Protein AF-A0A523SDW9-F1 (afdb_monomer_lite)

pLDDT: mean 71.09, std 11.94, range [42.91, 90.06]

Foldseek 3Di:
DDDDDDDPDPPVPPPVVVVPVVDPCPLVVLVVVLVVVVVVLVVVLVVCVVPDPDPVVVVVSVVCNVVVNVVSVVVSVVVSVVVVVVVVVVVVVVVVVVVVD

Secondary structure (DSSP, 8-state):
-----------TTSSHHHH-TTS-HHHHHHHHHHHHHHHHHHHHHHHHHHH--SHHHHHHHHHHHHHHHHHHHHHHHHHHHHHHHHHHHHHHHHHHHTT--

Radius of gyration: 24.03 Å; chains: 1; bounding box: 74×36×63 Å

Sequence (101 aa):
MSGGRRGEDKKEGIMGDFLSFRKMITPVIIQSIFWIGVAAAIIGGIVVLVAADEAGTRVLGLLYMILGPLYWRVFCEIVILFFRMNETLTDIKNNTERKQS

Structure (mmCIF, N/CA/C/O backbone):
data_AF-A0A523SDW9-F1
#
_entry.id   AF-A0A523SDW9-F1
#
loop_
_atom_site.group_PDB
_atom_site.id
_atom_site.type_symbol
_atom_site.label_atom_id
_atom_site.label_alt_id
_atom_site.label_comp_id
_atom_site.label_asym_id
_atom_site.label_entity_id
_atom_site.label_seq_id
_atom_site.pdbx_PDB_ins_code
_atom_site.Cartn_x
_atom_site.Cartn_y
_atom_site.Cartn_z
_atom_site.occupancy
_atom_site.B_iso_or_equiv
_atom_site.auth_seq_id
_atom_site.auth_comp_id
_atom_site.auth_asym_id
_atom_site.auth_atom_id
_atom_site.pdbx_PDB_model_num
ATOM 1 N N . MET A 1 1 ? -54.983 -29.446 16.036 1.00 46.28 1 MET A N 1
ATOM 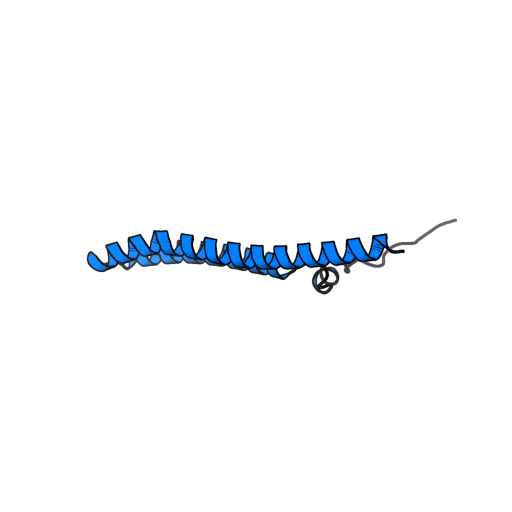2 C CA . MET A 1 1 ? -54.604 -29.620 14.615 1.00 46.28 1 MET A CA 1
ATOM 3 C C . MET A 1 1 ? -53.987 -28.331 14.111 1.00 46.28 1 MET A C 1
ATOM 5 O O . MET A 1 1 ? -54.512 -27.291 14.466 1.00 46.28 1 MET A O 1
ATOM 9 N N . SER A 1 2 ? -52.881 -28.467 13.368 1.00 52.72 2 SER A N 1
ATOM 10 C CA . SER A 1 2 ? -52.197 -27.522 12.464 1.00 52.72 2 SER A CA 1
ATOM 11 C C . SER A 1 2 ? -52.373 -26.019 12.693 1.00 52.72 2 SER A C 1
ATOM 13 O O . SER A 1 2 ? -53.471 -25.501 12.620 1.00 52.72 2 SER A O 1
ATOM 15 N N . GLY A 1 3 ? -51.322 -25.226 12.867 1.00 55.81 3 GLY A N 1
ATOM 16 C CA . GLY A 1 3 ? -49.993 -25.377 12.279 1.00 55.81 3 GLY A CA 1
ATOM 17 C C . GLY A 1 3 ? -49.734 -24.158 11.402 1.00 55.81 3 GLY A C 1
ATOM 18 O O . GLY A 1 3 ? -50.588 -23.789 10.607 1.00 55.81 3 GLY A O 1
ATOM 19 N N . GLY A 1 4 ? -48.568 -23.535 11.571 1.00 56.81 4 GLY A N 1
ATOM 20 C CA . GLY A 1 4 ? -48.160 -22.430 10.704 1.00 56.81 4 GLY A CA 1
ATOM 21 C C . GLY A 1 4 ? -47.424 -21.280 11.378 1.00 56.81 4 GLY A C 1
ATOM 22 O O . GLY A 1 4 ? -47.718 -20.128 11.098 1.00 56.81 4 GLY A O 1
ATOM 23 N N . ARG A 1 5 ? -46.420 -21.568 12.220 1.00 72.56 5 ARG A N 1
ATOM 24 C CA . ARG A 1 5 ? -45.255 -20.668 12.269 1.00 72.56 5 ARG A CA 1
ATOM 25 C C . ARG A 1 5 ? -44.619 -20.714 10.883 1.00 72.56 5 ARG A C 1
ATOM 27 O O . ARG A 1 5 ? -44.461 -21.834 10.393 1.00 72.56 5 ARG A O 1
ATOM 34 N N . ARG A 1 6 ? -44.149 -19.572 10.368 1.00 64.25 6 ARG A N 1
ATOM 35 C CA . ARG A 1 6 ? -42.820 -19.394 9.738 1.00 64.25 6 ARG A CA 1
ATOM 36 C C . ARG A 1 6 ? -42.881 -18.452 8.541 1.00 64.25 6 ARG A C 1
ATOM 38 O O . ARG A 1 6 ? -43.487 -18.776 7.530 1.00 64.25 6 ARG A O 1
ATOM 45 N N . GLY A 1 7 ? -42.142 -17.355 8.661 1.00 52.41 7 GLY A N 1
ATOM 46 C CA . GLY A 1 7 ? -41.785 -16.524 7.522 1.00 52.41 7 GLY A CA 1
ATOM 47 C C . GLY A 1 7 ? -41.525 -15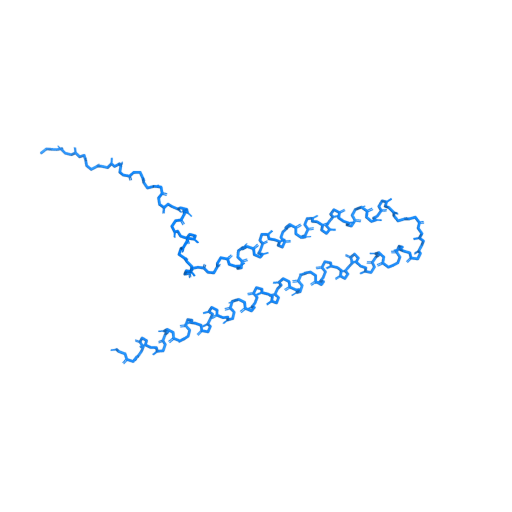.066 7.860 1.00 52.41 7 GLY A C 1
ATOM 48 O O . GLY A 1 7 ? -41.889 -14.228 7.061 1.00 52.41 7 GLY A O 1
ATOM 49 N N . GLU A 1 8 ? -40.948 -14.742 9.022 1.00 58.88 8 GLU A N 1
ATOM 50 C CA . GLU A 1 8 ? -40.232 -13.469 9.118 1.00 58.88 8 GLU A CA 1
ATOM 51 C C . GLU A 1 8 ? -38.888 -13.678 8.430 1.00 58.88 8 GLU A C 1
ATOM 53 O O . GLU A 1 8 ? -38.014 -14.423 8.896 1.00 58.88 8 GLU A O 1
ATOM 58 N N . ASP A 1 9 ? -38.794 -13.107 7.240 1.00 56.47 9 ASP A N 1
ATOM 59 C CA . ASP A 1 9 ? -37.651 -13.169 6.355 1.00 56.47 9 ASP A CA 1
ATOM 60 C C . ASP A 1 9 ? -36.455 -12.509 7.047 1.00 56.47 9 ASP A C 1
ATOM 62 O O . ASP A 1 9 ? -36.308 -11.288 7.083 1.00 56.47 9 ASP A O 1
ATOM 66 N N . LYS A 1 10 ? -35.577 -13.346 7.608 1.00 50.25 10 LYS A N 1
ATOM 67 C CA . LYS A 1 10 ? -34.233 -12.983 8.066 1.00 50.25 10 LYS A CA 1
ATOM 68 C C . LYS A 1 10 ? -33.467 -12.288 6.934 1.00 50.25 10 LYS A C 1
ATOM 70 O O . LYS A 1 10 ? -32.741 -12.926 6.175 1.00 50.25 10 LYS A O 1
ATOM 75 N N . LYS A 1 11 ? -33.579 -10.964 6.858 1.00 49.66 11 LYS A N 1
ATOM 76 C CA . LYS A 1 11 ? -32.617 -10.085 6.177 1.00 49.66 11 LYS A CA 1
ATOM 77 C C . LYS A 1 11 ? -31.697 -9.359 7.160 1.00 49.66 11 LYS A C 1
ATOM 79 O O . LYS A 1 11 ? -30.999 -8.430 6.784 1.00 49.66 11 LYS A O 1
ATOM 84 N N . GLU A 1 12 ? -31.606 -9.837 8.398 1.00 53.88 12 GLU A N 1
ATOM 85 C CA . GLU A 1 12 ? -30.657 -9.339 9.406 1.00 53.88 12 GLU A CA 1
ATOM 86 C C . GLU A 1 12 ? -29.274 -10.018 9.328 1.00 53.88 12 GLU A C 1
ATOM 88 O O . GLU A 1 12 ? -28.567 -10.136 10.321 1.00 53.88 12 GLU A O 1
ATOM 93 N N . GLY A 1 13 ? -28.880 -10.526 8.156 1.00 54.72 13 GLY A N 1
ATOM 94 C CA . GLY A 1 13 ? -27.673 -11.351 8.017 1.00 54.72 13 GLY A CA 1
ATOM 95 C C . GLY A 1 13 ? -26.386 -10.608 7.652 1.00 54.72 13 GLY A C 1
ATOM 96 O O . GLY A 1 13 ? -25.316 -11.192 7.765 1.00 54.72 13 GLY A O 1
ATOM 97 N N . ILE A 1 14 ? -26.461 -9.362 7.166 1.00 57.69 14 ILE A N 1
ATOM 98 C CA . ILE A 1 14 ? -25.285 -8.678 6.589 1.00 57.69 14 ILE A CA 1
ATOM 99 C C . ILE A 1 14 ? -25.122 -7.240 7.090 1.00 57.69 14 ILE A C 1
ATOM 101 O O . ILE A 1 14 ? -24.000 -6.801 7.233 1.00 57.69 14 ILE A O 1
ATOM 105 N N . MET A 1 15 ? -26.175 -6.482 7.411 1.00 56.03 15 MET A N 1
ATOM 106 C CA . MET A 1 15 ? -25.990 -5.076 7.834 1.00 56.03 15 MET A CA 1
ATOM 107 C C . MET A 1 15 ? -25.809 -4.893 9.349 1.00 56.03 15 MET A C 1
ATOM 109 O O . MET A 1 15 ? -25.044 -4.028 9.766 1.00 56.03 15 MET A O 1
ATOM 113 N N . GLY A 1 16 ? -26.456 -5.721 10.178 1.00 56.69 16 GLY A N 1
ATOM 114 C CA . GLY A 1 16 ? -26.395 -5.586 11.643 1.00 56.69 16 GLY A CA 1
ATOM 115 C C . GLY A 1 16 ? -25.022 -5.921 12.234 1.00 56.69 16 GLY A C 1
ATOM 116 O O . GLY A 1 16 ? -24.547 -5.239 13.139 1.00 56.69 16 GLY A O 1
ATOM 117 N N . ASP A 1 17 ? -24.341 -6.912 11.658 1.00 57.72 17 ASP A N 1
ATOM 118 C CA . ASP A 1 17 ? -23.017 -7.358 12.113 1.00 57.72 17 ASP A CA 1
ATOM 119 C C . ASP A 1 17 ? -21.887 -6.404 11.677 1.00 57.72 17 ASP A C 1
ATOM 121 O O . ASP A 1 17 ? -20.835 -6.361 12.306 1.00 57.72 17 ASP A O 1
ATOM 125 N N . PHE A 1 18 ? -22.115 -5.595 10.632 1.00 55.50 18 PHE A N 1
ATOM 126 C CA . PHE A 1 18 ? -21.173 -4.567 10.171 1.00 55.50 18 PHE A CA 1
ATOM 127 C C . PHE A 1 18 ? -21.305 -3.251 10.953 1.00 55.50 18 PHE A C 1
ATOM 129 O O . PHE A 1 18 ? -20.350 -2.485 11.034 1.00 55.50 18 PHE A O 1
ATOM 136 N N . LEU A 1 19 ? -22.470 -2.968 11.542 1.00 54.50 19 LEU A N 1
ATOM 137 C CA . LEU A 1 19 ? -22.676 -1.774 12.374 1.00 54.50 19 LEU A CA 1
ATOM 138 C C . LEU A 1 19 ? -22.386 -2.025 13.857 1.00 54.50 19 LEU A C 1
ATOM 140 O O . LEU A 1 19 ? -22.154 -1.084 14.617 1.00 54.50 19 LEU A O 1
ATOM 144 N N . SER A 1 20 ? -22.332 -3.291 14.268 1.00 56.31 20 SER A N 1
ATOM 145 C CA . SER A 1 20 ? -21.767 -3.673 15.553 1.00 56.31 20 SER A CA 1
ATOM 146 C C . SER A 1 20 ? -20.243 -3.542 15.467 1.00 56.31 20 SER A C 1
ATOM 148 O O . SER A 1 20 ? -19.535 -4.503 15.178 1.00 56.31 20 SER A O 1
ATOM 150 N N . PHE A 1 21 ? -19.723 -2.344 15.761 1.00 52.81 21 PHE A N 1
ATOM 151 C CA . PHE A 1 21 ? -18.298 -1.990 15.959 1.00 52.81 21 PHE A CA 1
ATOM 152 C C . PHE A 1 21 ? -17.503 -2.937 16.895 1.00 52.81 21 PHE A C 1
ATOM 154 O O . PHE A 1 21 ? -16.328 -2.718 17.173 1.00 52.81 21 PHE A O 1
ATOM 161 N N . ARG A 1 22 ? -18.148 -3.989 17.401 1.00 56.44 22 ARG A N 1
ATOM 162 C CA . ARG A 1 22 ? -17.609 -5.110 18.163 1.00 56.44 22 ARG A CA 1
ATOM 163 C C . ARG A 1 22 ? -16.624 -5.967 17.361 1.00 56.44 22 ARG A C 1
ATOM 165 O O . ARG A 1 22 ? -15.794 -6.627 17.973 1.00 56.44 22 ARG A O 1
ATOM 172 N N . LYS A 1 23 ? -16.708 -5.981 16.030 1.00 56.47 23 LYS A N 1
ATOM 173 C CA . LYS A 1 23 ? -15.724 -6.646 15.168 1.00 56.47 23 LYS A CA 1
ATOM 174 C C . LYS A 1 23 ? -14.861 -5.566 14.535 1.00 56.47 23 LYS A C 1
ATOM 176 O O . LYS A 1 23 ? -15.413 -4.685 13.875 1.00 56.47 23 LYS A O 1
ATOM 181 N N . MET A 1 24 ? -13.540 -5.596 14.727 1.00 65.56 24 MET A N 1
ATOM 182 C CA . MET A 1 24 ? -12.663 -4.642 14.052 1.00 65.56 24 MET A CA 1
ATOM 183 C C . MET A 1 24 ? -12.851 -4.756 12.531 1.00 65.56 24 MET A C 1
ATOM 185 O O . MET A 1 24 ? -12.343 -5.661 11.873 1.00 65.56 24 MET A O 1
ATOM 189 N N . ILE A 1 25 ? -13.600 -3.811 11.966 1.00 74.50 25 ILE A N 1
ATOM 190 C CA . ILE A 1 25 ? -13.811 -3.658 10.524 1.00 74.50 25 ILE A CA 1
ATOM 191 C C . ILE A 1 25 ? -12.546 -3.123 9.850 1.00 74.50 25 ILE A C 1
ATOM 193 O O . ILE A 1 25 ? -12.243 -3.478 8.712 1.00 74.50 25 ILE A O 1
ATOM 197 N N . THR A 1 26 ? -11.770 -2.313 10.571 1.00 77.69 26 THR A N 1
ATOM 198 C CA . THR A 1 26 ? -10.527 -1.712 10.086 1.00 77.69 26 THR A CA 1
ATOM 199 C C . THR A 1 26 ? -9.539 -2.709 9.460 1.00 77.69 26 THR A C 1
ATOM 201 O O . THR A 1 26 ? -9.124 -2.460 8.330 1.00 77.69 26 THR A O 1
ATOM 204 N N . PRO A 1 27 ? -9.176 -3.852 10.081 1.00 76.56 27 PRO A N 1
ATOM 205 C CA . PRO A 1 27 ? -8.291 -4.837 9.461 1.00 76.56 27 PRO A CA 1
ATOM 206 C C . PRO A 1 27 ? -8.863 -5.428 8.163 1.00 76.56 27 PRO A C 1
ATOM 208 O O . PRO A 1 27 ? -8.099 -5.669 7.232 1.00 76.56 27 PRO A O 1
ATOM 211 N N . VAL A 1 28 ? -10.186 -5.595 8.053 1.00 77.00 28 VAL A N 1
ATOM 212 C CA . VAL A 1 28 ? -10.842 -6.103 6.831 1.00 77.00 28 VAL A CA 1
ATOM 213 C C . VAL A 1 28 ? -10.803 -5.062 5.703 1.00 77.00 28 VAL A C 1
ATOM 215 O O . VAL A 1 28 ? -10.510 -5.393 4.550 1.00 77.00 28 VAL A O 1
ATOM 218 N N . ILE A 1 29 ? -11.031 -3.785 6.027 1.00 81.62 29 ILE A N 1
ATOM 219 C CA . ILE A 1 29 ? -10.904 -2.676 5.068 1.00 81.62 29 ILE A CA 1
ATOM 220 C C . ILE A 1 29 ? -9.455 -2.557 4.579 1.00 81.62 29 ILE A C 1
ATOM 222 O O . ILE A 1 29 ? -9.223 -2.488 3.372 1.00 81.62 29 ILE A O 1
ATOM 226 N N . ILE A 1 30 ? -8.471 -2.595 5.487 1.00 82.44 30 ILE A N 1
ATOM 227 C CA . ILE A 1 30 ? -7.045 -2.524 5.128 1.00 82.44 30 ILE A CA 1
ATOM 228 C C . ILE A 1 30 ? -6.642 -3.714 4.242 1.00 82.44 30 ILE A C 1
ATOM 230 O O . ILE A 1 30 ? -5.936 -3.513 3.257 1.00 82.44 30 ILE A O 1
ATOM 234 N N . GLN A 1 31 ? -7.117 -4.935 4.523 1.00 78.38 31 GLN A N 1
ATOM 235 C CA . GLN A 1 31 ? -6.877 -6.099 3.654 1.00 78.38 31 GLN A CA 1
ATOM 236 C C . GLN A 1 31 ? -7.430 -5.905 2.236 1.00 78.38 31 GLN A C 1
ATOM 238 O O . GLN A 1 31 ? -6.780 -6.290 1.261 1.00 78.38 31 GLN A O 1
ATOM 243 N N . SER A 1 32 ? -8.600 -5.278 2.113 1.00 83.50 32 SER A N 1
ATOM 244 C CA . SER A 1 32 ? -9.206 -4.969 0.814 1.00 83.50 32 SER A CA 1
ATOM 245 C C . SER A 1 32 ? -8.375 -3.930 0.048 1.00 83.50 32 SER A C 1
ATOM 247 O O . SER A 1 32 ? -8.075 -4.120 -1.130 1.00 83.50 32 SER A O 1
ATOM 249 N N . ILE A 1 33 ? -7.915 -2.875 0.731 1.00 84.81 33 ILE A N 1
ATOM 250 C CA . ILE A 1 33 ? -7.008 -1.863 0.162 1.00 84.81 33 ILE A CA 1
ATOM 251 C C . ILE A 1 33 ? -5.664 -2.486 -0.234 1.00 84.81 33 ILE A C 1
ATOM 253 O O . ILE A 1 33 ? -5.119 -2.137 -1.278 1.00 84.81 33 ILE A O 1
ATOM 257 N N . PHE A 1 34 ? -5.134 -3.426 0.553 1.00 81.44 34 PHE A N 1
ATOM 258 C CA . PHE A 1 34 ? -3.880 -4.113 0.243 1.00 81.44 34 PHE A CA 1
ATOM 259 C C . PHE A 1 34 ? -3.958 -4.845 -1.098 1.00 81.44 34 PHE A C 1
ATOM 261 O O . PHE A 1 34 ? -3.074 -4.669 -1.931 1.00 81.44 34 PHE A O 1
ATOM 268 N N . TRP A 1 35 ? -5.023 -5.612 -1.339 1.00 81.25 35 TRP A N 1
ATOM 269 C CA . TRP A 1 35 ? -5.219 -6.307 -2.615 1.00 81.25 35 TRP A CA 1
ATOM 270 C C . TRP A 1 35 ? -5.312 -5.341 -3.802 1.00 81.25 35 TRP A C 1
ATOM 272 O O . TRP A 1 35 ? -4.721 -5.601 -4.850 1.00 81.25 35 TRP A O 1
ATOM 282 N N . ILE A 1 36 ? -5.980 -4.198 -3.622 1.00 85.94 36 ILE A N 1
ATOM 283 C CA . ILE A 1 36 ? -6.036 -3.133 -4.636 1.00 85.94 36 ILE A CA 1
ATOM 284 C C . ILE A 1 36 ? -4.643 -2.526 -4.861 1.00 85.94 36 ILE A C 1
ATOM 286 O O . ILE A 1 36 ? -4.243 -2.325 -6.004 1.00 85.94 36 ILE A O 1
ATOM 290 N N . GLY A 1 37 ? -3.876 -2.286 -3.795 1.00 83.38 37 GLY A N 1
ATOM 291 C CA . GLY A 1 37 ? -2.503 -1.782 -3.871 1.00 83.38 37 GLY A CA 1
ATOM 292 C C . GLY A 1 37 ? -1.551 -2.756 -4.570 1.00 83.38 37 GLY A C 1
ATOM 293 O O . GLY A 1 37 ? -0.733 -2.333 -5.381 1.00 83.38 37 GLY A O 1
ATOM 294 N N . VAL A 1 38 ? -1.700 -4.063 -4.337 1.00 81.31 38 VAL A N 1
ATOM 295 C CA . VAL A 1 38 ? -0.958 -5.108 -5.062 1.00 81.31 38 VAL A CA 1
ATOM 296 C C . VAL A 1 38 ? -1.325 -5.101 -6.545 1.00 81.31 38 VAL A C 1
ATOM 298 O O . VAL A 1 38 ? -0.430 -5.114 -7.389 1.00 81.31 38 VAL A O 1
ATOM 301 N N . ALA A 1 39 ? -2.616 -5.021 -6.881 1.00 86.12 39 ALA A N 1
ATOM 302 C CA . ALA A 1 39 ? -3.058 -4.916 -8.271 1.00 86.12 39 ALA A CA 1
ATOM 303 C C . ALA A 1 39 ? -2.500 -3.652 -8.951 1.00 86.12 39 ALA A C 1
ATOM 305 O O . ALA A 1 39 ? -1.968 -3.728 -10.058 1.00 86.12 39 ALA A O 1
ATOM 306 N N . ALA A 1 40 ? -2.538 -2.506 -8.266 1.00 84.88 40 ALA A N 1
ATOM 307 C CA . ALA A 1 40 ? -1.970 -1.252 -8.748 1.00 84.88 40 ALA A CA 1
ATOM 308 C C . ALA A 1 40 ? -0.445 -1.325 -8.918 1.00 84.88 40 ALA A C 1
ATOM 310 O O . ALA A 1 40 ? 0.073 -0.797 -9.896 1.00 84.88 40 ALA A O 1
ATOM 311 N N . ALA A 1 41 ? 0.275 -2.009 -8.024 1.00 80.62 41 ALA A N 1
ATOM 312 C CA . ALA A 1 41 ? 1.720 -2.205 -8.139 1.00 80.62 41 ALA A CA 1
ATOM 313 C C . ALA A 1 41 ? 2.090 -3.068 -9.357 1.00 80.62 41 ALA A C 1
ATOM 315 O O . ALA A 1 41 ? 3.047 -2.750 -10.062 1.00 80.62 41 ALA A O 1
ATOM 316 N N . ILE A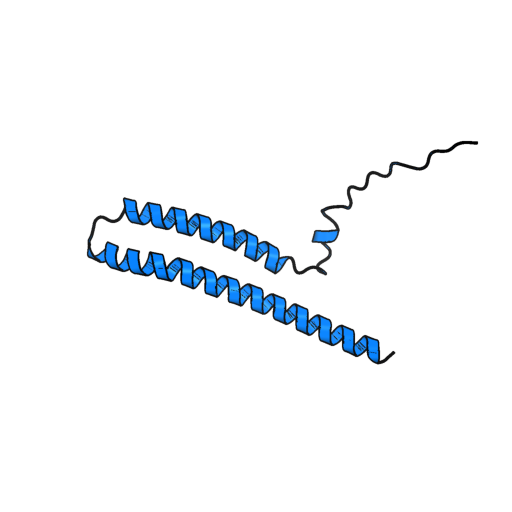 1 42 ? 1.311 -4.116 -9.646 1.00 81.88 42 ILE A N 1
ATOM 317 C CA . ILE A 1 42 ? 1.492 -4.949 -10.845 1.00 81.88 42 ILE A CA 1
ATOM 318 C C . ILE A 1 42 ? 1.264 -4.111 -12.110 1.00 81.88 42 ILE A C 1
ATOM 320 O O . ILE A 1 42 ? 2.102 -4.113 -13.011 1.00 81.88 42 ILE A O 1
ATOM 324 N N . ILE A 1 43 ? 0.166 -3.352 -12.162 1.00 86.75 43 ILE A N 1
ATOM 325 C CA . ILE A 1 43 ? -0.165 -2.490 -13.308 1.00 86.75 43 ILE A CA 1
ATOM 326 C C . ILE A 1 43 ? 0.887 -1.384 -13.476 1.00 86.75 43 ILE A C 1
ATOM 328 O O . ILE A 1 43 ? 1.376 -1.158 -14.580 1.00 86.75 43 ILE A O 1
ATOM 332 N N . GLY A 1 44 ? 1.283 -0.732 -12.383 1.00 79.75 44 GLY A N 1
ATOM 333 C CA . GLY A 1 44 ? 2.306 0.310 -12.373 1.00 79.75 44 GLY A CA 1
ATOM 334 C C . GLY A 1 44 ? 3.667 -0.201 -12.845 1.00 79.75 44 GLY A C 1
ATOM 335 O O . GLY A 1 44 ? 4.313 0.462 -13.653 1.00 79.75 44 GLY A O 1
ATOM 336 N N . GLY A 1 45 ? 4.073 -1.405 -12.427 1.00 71.69 45 GLY A N 1
ATOM 337 C CA . GLY A 1 45 ? 5.294 -2.051 -12.917 1.00 71.69 45 GLY A CA 1
ATOM 338 C C . GLY A 1 45 ? 5.269 -2.287 -14.430 1.00 71.69 45 GLY A C 1
ATOM 339 O O . GLY A 1 45 ? 6.246 -1.986 -15.112 1.00 71.69 45 GLY A O 1
ATOM 340 N N . ILE A 1 46 ? 4.135 -2.740 -14.975 1.00 80.19 46 ILE A N 1
ATOM 341 C CA . ILE A 1 46 ? 3.958 -2.921 -16.426 1.00 80.19 46 ILE A CA 1
ATOM 342 C C . ILE A 1 46 ? 4.048 -1.576 -17.164 1.00 80.19 46 ILE A C 1
ATOM 344 O O . ILE A 1 46 ? 4.737 -1.484 -18.177 1.00 80.19 46 ILE A O 1
ATOM 348 N N . VAL A 1 47 ? 3.407 -0.521 -16.653 1.00 82.25 47 VAL A N 1
ATOM 349 C CA . VAL A 1 47 ? 3.454 0.823 -17.260 1.00 82.25 47 VAL A CA 1
ATOM 350 C C . VAL A 1 47 ? 4.882 1.371 -17.292 1.00 82.25 47 VAL A C 1
ATOM 352 O O . VAL A 1 47 ? 5.319 1.877 -18.323 1.00 82.25 47 VAL A O 1
ATOM 355 N N . VAL A 1 48 ? 5.631 1.232 -16.196 1.00 72.62 48 VAL A N 1
ATOM 356 C CA . VAL A 1 48 ? 7.030 1.682 -16.119 1.00 72.62 48 VAL A CA 1
ATOM 357 C C . VAL A 1 48 ? 7.918 0.910 -17.097 1.00 72.62 48 VAL A C 1
ATOM 359 O O . VAL A 1 48 ? 8.764 1.519 -17.747 1.00 72.62 48 VAL A O 1
ATOM 362 N N . LEU A 1 49 ? 7.706 -0.400 -17.261 1.00 70.44 49 LEU A N 1
ATOM 363 C CA . LEU A 1 49 ? 8.448 -1.205 -18.239 1.00 70.44 49 LEU A CA 1
ATOM 364 C C . LEU A 1 49 ? 8.213 -0.748 -19.684 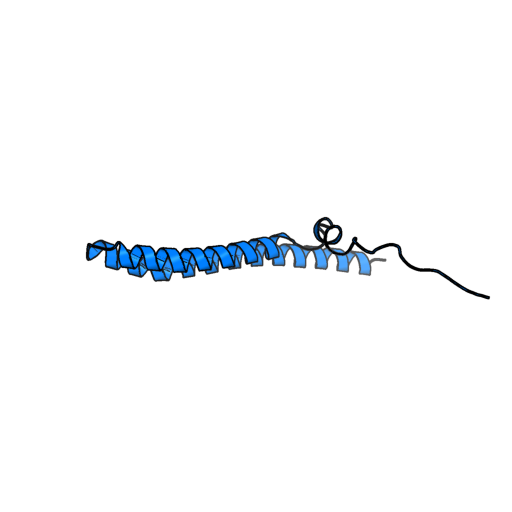1.00 70.44 49 LEU A C 1
ATOM 366 O O . LEU A 1 49 ? 9.143 -0.782 -20.485 1.00 70.44 49 LEU A O 1
ATOM 370 N N . VAL A 1 50 ? 6.995 -0.312 -20.013 1.00 78.94 50 VAL A N 1
ATOM 371 C CA . VAL A 1 50 ? 6.645 0.162 -21.362 1.00 78.94 50 VAL A CA 1
ATOM 372 C C . VAL A 1 50 ? 7.098 1.610 -21.600 1.00 78.94 50 VAL A C 1
ATOM 374 O O . VAL A 1 50 ? 7.415 1.966 -22.730 1.00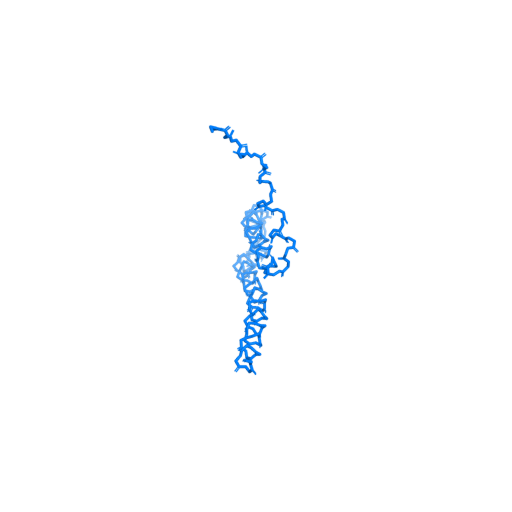 78.94 50 VAL A O 1
ATOM 377 N N . ALA A 1 51 ? 7.157 2.443 -20.557 1.00 74.94 51 ALA A N 1
ATOM 378 C CA . ALA A 1 51 ? 7.467 3.872 -20.667 1.00 74.94 51 ALA A CA 1
ATOM 379 C C . ALA A 1 51 ? 8.958 4.233 -20.479 1.00 74.94 51 ALA A C 1
ATOM 381 O O . ALA A 1 51 ? 9.337 5.386 -20.681 1.00 74.94 51 ALA A O 1
ATOM 382 N N . ALA A 1 52 ? 9.811 3.297 -20.056 1.00 70.75 52 ALA A N 1
ATOM 383 C CA . ALA A 1 52 ? 11.208 3.592 -19.738 1.00 70.75 52 ALA A CA 1
ATOM 384 C C . ALA A 1 52 ? 12.114 3.650 -20.987 1.00 70.75 52 ALA A C 1
ATOM 386 O O . ALA A 1 52 ? 12.555 2.612 -21.492 1.00 70.75 52 ALA A O 1
ATOM 387 N N . ASP A 1 53 ? 12.459 4.863 -21.429 1.00 68.62 53 ASP A N 1
ATOM 388 C CA . ASP A 1 53 ? 13.324 5.109 -22.600 1.00 68.62 53 ASP A CA 1
ATOM 389 C C . ASP A 1 53 ? 14.823 5.255 -22.234 1.00 68.62 53 ASP A C 1
ATOM 391 O O . ASP A 1 53 ? 15.705 4.787 -22.951 1.00 68.62 53 ASP A O 1
ATOM 395 N N . GLU A 1 54 ? 15.145 5.789 -21.048 1.00 78.88 54 GLU A N 1
ATOM 396 C CA . GLU A 1 54 ? 16.532 6.047 -20.627 1.00 78.88 54 GLU A CA 1
ATOM 397 C C . GLU A 1 54 ? 17.117 5.000 -19.658 1.00 78.88 54 GLU A C 1
ATOM 399 O O . GLU A 1 54 ? 16.450 4.453 -18.779 1.00 78.88 54 GLU A O 1
ATOM 404 N N . ALA A 1 55 ? 18.429 4.752 -19.763 1.00 70.69 55 ALA A N 1
ATOM 405 C CA . ALA A 1 55 ? 19.132 3.773 -18.928 1.00 70.69 55 ALA A CA 1
ATOM 406 C C . ALA A 1 55 ? 19.223 4.174 -17.438 1.00 70.69 55 ALA A C 1
ATOM 408 O O . ALA A 1 55 ? 19.164 3.305 -16.569 1.00 70.69 55 ALA A O 1
ATOM 409 N N . GLY A 1 56 ? 19.329 5.471 -17.122 1.00 71.75 56 GLY A N 1
ATOM 410 C CA . GLY A 1 56 ? 19.414 5.958 -15.736 1.00 71.75 56 GLY A CA 1
ATOM 411 C C . GLY A 1 56 ? 18.095 5.818 -14.969 1.00 71.75 56 GLY A C 1
ATOM 412 O O . GLY A 1 56 ? 18.072 5.366 -13.822 1.00 71.75 56 GLY A O 1
ATOM 413 N N . THR A 1 57 ? 16.976 6.118 -15.629 1.00 69.44 57 THR A N 1
ATOM 414 C CA . THR A 1 57 ? 15.628 5.919 -15.080 1.00 69.44 57 THR A CA 1
ATOM 415 C C . THR A 1 57 ? 15.247 4.441 -15.004 1.00 69.44 57 THR A C 1
ATOM 417 O O . THR A 1 57 ? 14.528 4.066 -14.079 1.00 69.44 57 THR A O 1
ATOM 420 N N . ARG A 1 58 ? 15.793 3.567 -15.867 1.00 68.50 58 ARG A N 1
ATOM 421 C CA . ARG A 1 58 ? 15.637 2.101 -15.738 1.00 68.50 58 ARG A CA 1
ATOM 422 C C . ARG A 1 58 ? 16.232 1.541 -14.445 1.00 68.50 58 ARG A C 1
ATOM 424 O O . ARG A 1 58 ? 15.609 0.679 -13.831 1.00 68.50 58 ARG A O 1
ATOM 431 N N . VAL A 1 59 ? 17.394 2.026 -13.999 1.00 76.94 59 VAL A N 1
ATOM 432 C CA . VAL A 1 59 ? 18.030 1.545 -12.753 1.00 76.94 59 VAL A CA 1
ATOM 433 C C . VAL A 1 59 ? 17.248 2.000 -11.519 1.00 76.94 59 VAL A C 1
ATOM 435 O O . VAL A 1 59 ? 16.983 1.196 -10.624 1.00 76.94 59 VAL A O 1
ATOM 438 N N . LEU A 1 60 ? 16.813 3.263 -11.492 1.00 73.31 60 LEU A N 1
ATOM 439 C CA . LEU A 1 60 ? 15.944 3.772 -10.425 1.00 73.31 60 LEU A CA 1
ATOM 440 C C . LEU A 1 60 ? 14.571 3.081 -10.427 1.00 73.31 60 LEU A C 1
ATOM 442 O O . LEU A 1 60 ? 14.062 2.732 -9.363 1.00 73.31 60 LEU A O 1
ATOM 446 N N . GLY A 1 61 ? 14.008 2.819 -11.608 1.00 68.75 61 GLY A N 1
ATOM 447 C CA . GLY A 1 61 ? 12.753 2.088 -11.782 1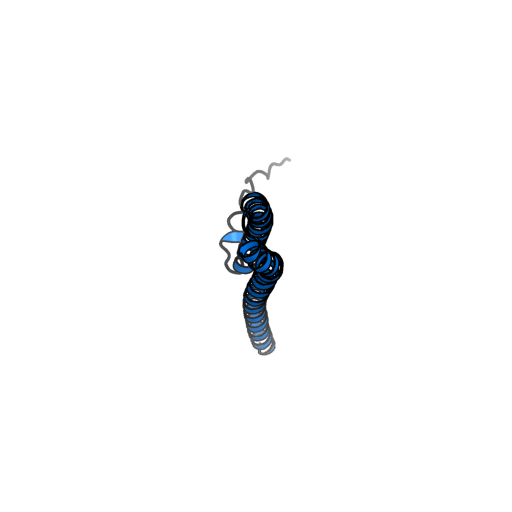.00 68.75 61 GLY A CA 1
ATOM 448 C C . GLY A 1 61 ? 12.833 0.640 -11.297 1.00 68.75 61 GLY A C 1
ATOM 449 O O . GLY A 1 61 ? 11.930 0.189 -10.600 1.00 68.75 61 GLY A O 1
ATOM 450 N N . LEU A 1 62 ? 13.935 -0.068 -11.570 1.00 73.44 62 LEU A N 1
ATOM 451 C CA . LEU A 1 62 ? 14.188 -1.422 -11.054 1.00 73.44 62 LEU A CA 1
ATOM 452 C C . LEU A 1 62 ? 14.281 -1.450 -9.525 1.00 73.44 62 LEU A C 1
ATOM 454 O O . LEU A 1 62 ? 13.684 -2.317 -8.884 1.00 73.44 62 LEU A O 1
ATOM 458 N N . LEU A 1 63 ? 14.985 -0.483 -8.931 1.00 79.75 63 LEU A N 1
ATOM 459 C CA . LEU A 1 63 ? 15.093 -0.381 -7.477 1.00 79.75 63 LEU A CA 1
ATOM 460 C C . LEU A 1 63 ? 13.726 -0.083 -6.841 1.00 79.75 63 LEU A C 1
ATOM 462 O O . LEU A 1 63 ? 13.355 -0.713 -5.851 1.00 79.75 63 LEU A O 1
ATOM 466 N N . TYR A 1 64 ? 12.941 0.815 -7.440 1.00 73.31 64 TYR A N 1
ATOM 467 C CA . TYR A 1 64 ? 11.593 1.154 -6.976 1.00 73.31 64 TYR A CA 1
ATOM 468 C C . TYR A 1 64 ? 10.586 0.012 -7.182 1.00 73.31 64 TYR A C 1
ATOM 470 O O . TYR A 1 64 ? 9.698 -0.185 -6.359 1.00 73.31 64 TYR A O 1
ATOM 478 N N . MET A 1 65 ? 10.743 -0.794 -8.231 1.00 72.50 65 MET A N 1
ATOM 479 C CA . MET A 1 65 ? 9.890 -1.953 -8.507 1.00 72.50 65 MET A CA 1
ATOM 480 C C . MET A 1 65 ? 10.061 -3.072 -7.471 1.00 72.50 65 MET A C 1
ATOM 482 O O . MET A 1 65 ? 9.121 -3.824 -7.229 1.00 72.50 65 MET A O 1
ATOM 486 N N . ILE A 1 66 ? 11.225 -3.159 -6.820 1.00 77.94 66 ILE A N 1
ATOM 487 C CA . ILE A 1 66 ? 11.468 -4.107 -5.724 1.00 77.94 66 ILE A CA 1
ATOM 488 C C . ILE A 1 66 ? 11.144 -3.465 -4.369 1.00 77.94 66 ILE A C 1
ATOM 490 O O . ILE A 1 66 ? 10.434 -4.059 -3.555 1.00 77.94 66 ILE A O 1
ATOM 494 N N . LEU A 1 67 ? 11.627 -2.243 -4.122 1.00 82.19 67 LEU A N 1
ATOM 495 C CA . LEU A 1 67 ? 11.441 -1.574 -2.832 1.00 82.19 67 LEU A CA 1
ATOM 496 C C . LEU A 1 67 ? 10.017 -1.052 -2.620 1.00 82.19 67 LEU A C 1
ATOM 498 O O . LEU A 1 67 ? 9.561 -1.030 -1.483 1.00 82.19 67 LEU A O 1
ATOM 502 N N . GLY A 1 68 ? 9.292 -0.680 -3.673 1.00 78.56 68 GLY A N 1
ATOM 503 C CA . GLY A 1 68 ? 7.925 -0.157 -3.595 1.00 78.56 68 GLY A CA 1
ATOM 504 C C . GLY A 1 68 ? 6.921 -1.177 -3.044 1.00 78.56 68 GLY A C 1
ATOM 505 O O . GLY A 1 68 ? 6.286 -0.903 -2.024 1.00 78.56 68 GLY A O 1
ATOM 506 N N . PRO A 1 69 ? 6.802 -2.383 -3.637 1.00 80.31 69 PRO A N 1
ATOM 507 C CA . PRO A 1 69 ? 5.934 -3.435 -3.109 1.00 80.31 69 PRO A CA 1
ATOM 508 C C . PRO A 1 69 ? 6.375 -3.932 -1.730 1.00 80.31 69 PRO A C 1
ATOM 510 O O . PRO A 1 69 ? 5.528 -4.247 -0.891 1.00 80.31 69 PRO A O 1
ATOM 513 N N . LEU A 1 70 ? 7.690 -3.984 -1.480 1.00 85.50 70 LEU A N 1
ATOM 514 C CA . LEU A 1 70 ? 8.244 -4.377 -0.185 1.00 85.50 70 LEU A CA 1
ATOM 515 C C . LEU A 1 70 ? 7.863 -3.367 0.906 1.00 85.50 70 LEU A C 1
ATOM 517 O O . LEU A 1 70 ? 7.345 -3.759 1.951 1.00 85.50 70 LEU A O 1
ATOM 521 N N . TYR A 1 71 ? 8.048 -2.074 0.640 1.00 85.50 71 TYR A N 1
ATOM 522 C CA . TYR A 1 71 ? 7.668 -0.991 1.543 1.00 85.50 71 TYR A CA 1
ATOM 523 C C . TYR A 1 71 ? 6.158 -0.983 1.803 1.00 85.50 71 TYR A C 1
ATOM 525 O O . TYR A 1 71 ? 5.734 -0.931 2.957 1.00 85.50 71 TYR A O 1
ATOM 533 N N . TRP A 1 72 ? 5.344 -1.117 0.749 1.00 83.19 72 TRP A N 1
ATOM 534 C CA . TRP A 1 72 ? 3.885 -1.183 0.866 1.00 83.19 72 TRP A CA 1
ATOM 535 C C . TRP A 1 72 ? 3.427 -2.359 1.739 1.00 83.19 72 TRP A C 1
ATOM 537 O O . TRP A 1 72 ? 2.571 -2.185 2.608 1.00 83.19 72 TRP A O 1
ATOM 547 N N . ARG A 1 73 ? 4.039 -3.544 1.576 1.00 86.19 73 ARG A N 1
ATOM 548 C CA . ARG A 1 73 ? 3.767 -4.713 2.430 1.00 86.19 73 ARG A CA 1
ATOM 549 C C . ARG A 1 73 ? 4.057 -4.428 3.897 1.00 86.19 73 ARG A C 1
ATOM 551 O O . ARG A 1 73 ? 3.189 -4.663 4.733 1.00 86.19 73 ARG A O 1
ATOM 558 N N . VAL A 1 74 ? 5.248 -3.913 4.197 1.00 90.06 74 VAL A N 1
ATOM 559 C CA . VAL A 1 74 ? 5.671 -3.635 5.577 1.00 90.06 74 VAL A CA 1
ATOM 560 C C . VAL A 1 74 ? 4.764 -2.584 6.220 1.00 90.06 74 VAL A C 1
ATOM 562 O O . VAL A 1 74 ? 4.336 -2.757 7.360 1.00 90.06 74 VAL A O 1
ATOM 565 N N . PHE A 1 75 ? 4.404 -1.532 5.484 1.00 87.31 75 PHE A N 1
ATOM 566 C CA . PHE A 1 75 ? 3.509 -0.492 5.985 1.00 87.31 75 PHE A CA 1
ATOM 567 C C . PHE A 1 75 ? 2.118 -1.047 6.330 1.00 87.31 75 PHE A C 1
ATOM 569 O O . PHE A 1 75 ? 1.625 -0.830 7.438 1.00 87.31 75 PHE A O 1
ATOM 576 N N . CYS A 1 76 ? 1.504 -1.820 5.426 1.00 84.75 76 CYS A N 1
ATOM 577 C CA . CYS A 1 76 ? 0.213 -2.459 5.690 1.00 84.75 76 CYS A CA 1
ATOM 578 C C . CYS A 1 76 ? 0.270 -3.429 6.882 1.00 84.75 76 CYS A C 1
ATOM 580 O O . CYS A 1 76 ? -0.663 -3.463 7.687 1.00 84.75 76 CYS A O 1
ATOM 582 N N . GLU A 1 77 ? 1.354 -4.196 7.017 1.00 84.94 77 GLU A N 1
ATOM 583 C CA . GLU A 1 77 ? 1.522 -5.175 8.094 1.00 84.94 77 GLU A CA 1
ATOM 584 C C . GLU A 1 77 ? 1.620 -4.501 9.468 1.00 84.94 77 GLU A C 1
ATOM 586 O O . GLU A 1 77 ? 0.927 -4.918 10.397 1.00 84.94 77 GLU A O 1
ATOM 591 N N . ILE A 1 78 ? 2.369 -3.397 9.583 1.00 89.06 78 ILE A N 1
ATOM 592 C CA . ILE A 1 78 ? 2.469 -2.612 10.826 1.00 89.06 78 ILE A CA 1
ATOM 593 C C . ILE A 1 78 ? 1.107 -2.019 11.217 1.00 89.06 78 ILE A C 1
ATOM 595 O O . ILE A 1 78 ? 0.725 -2.087 12.387 1.00 89.06 78 ILE A O 1
ATOM 599 N N . VAL A 1 79 ? 0.345 -1.484 10.255 1.00 85.44 79 VAL A N 1
ATOM 600 C CA . VAL A 1 79 ? -0.986 -0.908 10.522 1.00 85.44 79 VAL A CA 1
ATOM 601 C C . VAL A 1 79 ? -1.956 -1.973 11.046 1.00 85.44 79 VAL A C 1
ATOM 603 O O . VAL A 1 79 ? -2.615 -1.757 12.065 1.00 85.44 79 VAL A O 1
ATOM 606 N N . ILE A 1 80 ? -2.024 -3.145 10.404 1.00 84.38 80 ILE A N 1
ATOM 607 C CA . ILE A 1 80 ? -2.884 -4.253 10.858 1.00 84.38 80 ILE A CA 1
ATOM 608 C C . ILE A 1 80 ? -2.447 -4.748 12.242 1.00 84.38 80 ILE A C 1
ATOM 610 O O . ILE A 1 80 ? -3.290 -4.987 13.112 1.00 84.38 80 ILE A O 1
ATOM 614 N N . LEU A 1 81 ? -1.139 -4.904 12.457 1.00 85.25 81 LEU A N 1
ATOM 615 C CA . LEU A 1 81 ? -0.576 -5.386 13.717 1.00 85.25 81 LEU A CA 1
ATOM 616 C C . LEU A 1 81 ? -0.916 -4.431 14.871 1.00 85.25 81 LEU A C 1
ATOM 618 O O . LEU A 1 81 ? -1.342 -4.890 15.931 1.00 85.25 81 LEU A O 1
ATOM 622 N N . PHE A 1 82 ? -0.845 -3.116 14.647 1.00 83.75 82 PHE A N 1
ATOM 623 C CA . PHE A 1 82 ? -1.229 -2.110 15.641 1.00 83.75 82 PHE A CA 1
ATOM 624 C C . PHE A 1 82 ? -2.712 -2.196 16.037 1.00 83.75 82 PHE A C 1
ATOM 626 O O . PHE A 1 82 ? -3.049 -2.104 17.221 1.00 83.75 82 PHE A O 1
ATOM 633 N N . PHE A 1 83 ? -3.606 -2.423 15.069 1.00 78.38 83 PHE A N 1
ATOM 634 C CA . PHE A 1 83 ? -5.024 -2.650 15.359 1.00 78.38 83 PHE A CA 1
ATOM 635 C C . PHE A 1 83 ? -5.233 -3.936 16.169 1.00 78.38 83 PHE A C 1
ATOM 637 O O . PHE A 1 83 ? -5.869 -3.890 17.221 1.00 78.38 83 PHE A O 1
ATOM 644 N N . ARG A 1 84 ? -4.616 -5.056 15.771 1.00 73.62 84 ARG A N 1
ATOM 645 C CA . ARG A 1 84 ? -4.728 -6.327 16.517 1.00 73.62 84 ARG A CA 1
ATOM 646 C C . ARG A 1 84 ? -4.183 -6.249 17.944 1.00 73.62 84 ARG A C 1
ATOM 648 O O . ARG A 1 84 ? -4.723 -6.886 18.850 1.00 73.62 84 ARG A O 1
ATOM 655 N N . MET A 1 85 ? -3.128 -5.469 18.163 1.00 79.19 85 MET A N 1
ATOM 656 C CA . MET A 1 85 ? -2.565 -5.253 19.495 1.00 79.19 85 MET A CA 1
ATOM 657 C C . MET A 1 85 ? -3.545 -4.499 20.410 1.00 79.19 85 MET A C 1
ATOM 659 O O . MET A 1 85 ? -3.719 -4.891 21.563 1.00 79.19 85 MET A O 1
ATOM 663 N N . ASN A 1 86 ? -4.243 -3.481 19.893 1.00 75.06 86 ASN A N 1
ATOM 664 C CA . ASN A 1 86 ? -5.287 -2.762 20.639 1.00 75.06 86 ASN A CA 1
ATOM 665 C C . ASN A 1 86 ? -6.476 -3.661 21.015 1.00 75.06 86 ASN A C 1
ATOM 667 O O . ASN A 1 86 ? -7.023 -3.549 22.115 1.00 75.06 86 ASN A O 1
ATOM 671 N N . GLU A 1 87 ? -6.858 -4.573 20.122 1.00 69.69 87 GLU A N 1
ATOM 672 C CA . GLU A 1 87 ? -7.930 -5.546 20.356 1.00 69.69 87 GLU A CA 1
ATOM 673 C C . GLU A 1 87 ? -7.549 -6.515 21.487 1.00 69.69 87 GLU A C 1
ATOM 675 O O . GLU A 1 87 ? -8.281 -6.664 22.465 1.00 69.69 87 GLU A O 1
ATOM 680 N N . THR A 1 88 ? -6.334 -7.070 21.418 1.00 70.19 88 THR A N 1
ATOM 681 C CA . THR A 1 88 ? -5.794 -7.995 22.431 1.00 70.19 88 THR A CA 1
ATOM 682 C C . THR A 1 88 ? -5.727 -7.341 23.815 1.00 70.19 88 THR A C 1
ATOM 684 O O . THR A 1 88 ? -6.065 -7.960 24.824 1.00 70.19 88 THR A O 1
ATOM 687 N N . LEU A 1 89 ? -5.321 -6.070 23.881 1.00 61.06 89 LEU A N 1
ATOM 688 C CA . LEU A 1 89 ? -5.227 -5.330 25.139 1.00 61.06 89 LEU A CA 1
ATOM 689 C C . LEU A 1 89 ? -6.611 -5.049 25.754 1.00 61.06 89 LEU A C 1
ATOM 691 O O . LEU A 1 89 ? -6.777 -5.111 26.974 1.00 61.06 89 LEU A O 1
ATOM 695 N N . THR A 1 90 ? -7.617 -4.806 24.908 1.00 63.81 90 THR A N 1
ATOM 696 C CA . THR A 1 90 ? -9.017 -4.623 25.327 1.00 63.81 90 THR A CA 1
ATOM 697 C C . THR A 1 90 ? -9.616 -5.927 25.871 1.00 63.81 90 THR A C 1
ATOM 699 O O . THR A 1 90 ? -10.319 -5.908 26.886 1.00 63.81 90 THR A O 1
ATOM 702 N N . ASP A 1 91 ? -9.281 -7.072 25.274 1.00 64.06 91 ASP A N 1
ATOM 703 C CA . ASP A 1 91 ? -9.735 -8.391 25.737 1.00 64.06 91 ASP A CA 1
ATOM 704 C C . ASP A 1 91 ? -9.126 -8.811 27.087 1.00 64.06 91 ASP A C 1
ATOM 706 O O . ASP A 1 91 ? -9.809 -9.424 27.918 1.00 64.06 91 ASP A O 1
ATOM 710 N N . ILE A 1 92 ? -7.866 -8.449 27.351 1.00 65.06 92 ILE A N 1
ATOM 711 C CA . ILE A 1 92 ? -7.205 -8.716 28.643 1.00 65.06 92 ILE A CA 1
ATOM 712 C C . ILE A 1 92 ? -7.864 -7.910 29.773 1.00 65.06 92 ILE A C 1
ATOM 714 O O . ILE A 1 92 ? -8.089 -8.445 30.867 1.00 65.06 92 ILE A O 1
ATOM 718 N N . LYS A 1 93 ? -8.230 -6.648 29.510 1.00 64.62 93 LYS A N 1
ATOM 719 C CA . LYS A 1 93 ? -8.942 -5.806 30.482 1.00 64.62 93 LYS A CA 1
ATOM 720 C C . LYS A 1 93 ? -10.278 -6.442 30.892 1.00 64.62 93 LYS A C 1
ATOM 722 O O . LYS A 1 93 ? -10.525 -6.631 32.082 1.00 64.62 93 LYS A O 1
ATOM 727 N N . ASN A 1 94 ? -11.086 -6.868 29.919 1.00 61.41 94 ASN A N 1
ATOM 728 C CA . ASN A 1 94 ? -12.393 -7.487 30.178 1.00 61.41 94 ASN A CA 1
ATOM 729 C C . ASN A 1 94 ? -12.301 -8.839 30.913 1.00 61.41 94 ASN A C 1
ATOM 731 O O . ASN A 1 94 ? -13.184 -9.175 31.705 1.00 61.41 94 ASN A O 1
ATOM 735 N N . ASN A 1 95 ? -11.245 -9.629 30.688 1.00 62.81 95 ASN A N 1
ATOM 736 C CA . ASN A 1 95 ? -11.045 -10.892 31.413 1.00 62.81 95 ASN A CA 1
ATOM 737 C C . ASN A 1 95 ? -10.638 -10.698 32.879 1.00 62.81 95 ASN A C 1
ATOM 739 O O . ASN A 1 95 ? -10.910 -11.568 33.707 1.00 62.81 95 ASN A O 1
ATOM 743 N N . THR A 1 96 ? -10.000 -9.575 33.209 1.00 62.38 96 THR A N 1
ATOM 744 C CA . THR A 1 96 ? -9.571 -9.285 34.583 1.00 62.38 96 THR A CA 1
ATOM 745 C C . THR A 1 96 ? -10.747 -8.805 35.441 1.00 62.38 96 THR A C 1
ATOM 747 O O . THR A 1 96 ? -10.883 -9.247 36.579 1.00 62.38 96 THR A O 1
ATOM 750 N N . GLU A 1 97 ? -11.666 -8.011 34.878 1.00 58.94 97 GLU A N 1
ATOM 751 C CA . GLU A 1 97 ? -12.887 -7.560 35.574 1.00 58.94 97 GLU A CA 1
ATOM 752 C C . GLU A 1 97 ? -13.860 -8.719 35.876 1.00 58.94 97 GLU A C 1
ATOM 754 O O . GLU A 1 97 ? -14.479 -8.760 36.936 1.00 58.94 97 GLU A O 1
ATOM 759 N N . ARG A 1 98 ? -13.938 -9.730 35.000 1.00 56.53 98 ARG A N 1
ATOM 760 C CA . ARG A 1 98 ? -14.793 -10.922 35.180 1.00 56.53 98 ARG A CA 1
ATOM 761 C C . ARG A 1 98 ? -14.301 -11.923 36.230 1.00 56.53 98 ARG A C 1
ATOM 763 O O . ARG A 1 98 ? -15.069 -12.801 36.598 1.00 56.53 98 ARG A O 1
ATOM 770 N N . LYS A 1 99 ? -13.041 -11.841 36.674 1.00 53.88 99 LYS A N 1
ATOM 771 C CA . LYS A 1 99 ? -12.495 -12.707 37.739 1.00 53.88 99 LYS A CA 1
ATOM 772 C C . LYS A 1 99 ? -12.622 -12.098 39.140 1.00 53.88 99 LYS A C 1
ATOM 774 O O . LYS A 1 99 ? -12.241 -12.751 40.107 1.00 53.88 99 LYS A O 1
ATOM 779 N N . GLN A 1 100 ? -13.126 -10.867 39.246 1.00 53.94 100 GLN A N 1
ATOM 780 C CA . GLN A 1 100 ? -13.332 -10.157 40.512 1.00 53.94 100 GLN A CA 1
ATOM 781 C C . GLN A 1 100 ? -14.805 -10.092 40.965 1.00 53.94 100 GLN A C 1
ATOM 783 O O . GLN A 1 100 ? -15.082 -9.491 42.000 1.00 53.94 100 GLN A O 1
ATOM 788 N N . SER A 1 101 ? -15.737 -10.723 40.239 1.00 42.91 101 SER A N 1
ATOM 789 C CA . SER A 1 101 ? -17.123 -11.000 40.670 1.00 42.91 101 SER A CA 1
ATOM 790 C C . SER A 1 101 ? -17.379 -12.498 40.685 1.00 42.91 101 SER A C 1
ATOM 792 O O . SER A 1 101 ? -18.176 -12.931 41.542 1.00 42.91 101 SER A O 1
#